Protein AF-A0A484HP92-F1 (afdb_monomer)

Solvent-accessible surface area (backbone atoms only — not comparable to full-atom values): 4999 Å² total; per-residue (Å²): 131,86,81,75,76,77,88,79,80,92,81,91,78,94,78,91,73,57,72,66,57,55,51,50,52,53,53,52,50,50,66,71,72,40,63,47,101,83,68,48,73,92,72,68,61,66,63,49,50,52,52,53,49,56,50,47,39,66,77,67,44,43,67,67,54,69,70,40,72,88,73,60,95,126

Foldseek 3Di:
DDPPPPDDDDDDDDDDDDPVVLVVQVVVQCVVQDADPVRDDDDPSVVSVSVVVVVVCVVVVVVVVVVDPVNDDD

pLDDT: mean 87.84, std 12.73, range [41.97, 98.0]

Structure (mmCIF, N/CA/C/O backbone):
data_AF-A0A484HP92-F1
#
_entry.id   AF-A0A484HP92-F1
#
loop_
_atom_site.group_PDB
_atom_site.id
_atom_site.type_symbol
_atom_site.label_atom_id
_atom_site.label_alt_id
_atom_site.label_comp_id
_atom_site.label_asym_id
_atom_site.label_entity_id
_atom_site.label_seq_id
_atom_site.pdbx_PDB_ins_code
_atom_site.Cartn_x
_atom_site.Cartn_y
_atom_site.Cartn_z
_atom_site.occupancy
_atom_site.B_iso_or_equiv
_atom_site.auth_seq_id
_atom_site.auth_comp_id
_atom_site.auth_asym_id
_atom_site.auth_atom_id
_atom_site.pdbx_PDB_model_num
ATOM 1 N N . MET A 1 1 ? 13.151 -8.031 26.164 1.00 43.66 1 MET A N 1
ATOM 2 C CA . MET A 1 1 ? 12.235 -7.281 25.286 1.00 43.66 1 MET A CA 1
ATOM 3 C C . MET A 1 1 ? 11.488 -8.326 24.489 1.00 43.66 1 MET A C 1
ATOM 5 O O . MET A 1 1 ? 12.127 -9.038 23.726 1.00 43.66 1 MET A O 1
ATOM 9 N N . GLU A 1 2 ? 10.205 -8.527 24.776 1.00 41.97 2 GLU A N 1
ATOM 10 C CA . GLU A 1 2 ? 9.357 -9.406 23.968 1.00 41.97 2 GLU A CA 1
ATOM 11 C C . GLU A 1 2 ? 9.243 -8.788 22.573 1.00 41.97 2 GLU A C 1
ATOM 13 O O . GLU A 1 2 ? 8.627 -7.741 22.401 1.00 41.97 2 GLU A O 1
ATOM 18 N N . ASN A 1 3 ? 9.883 -9.408 21.582 1.00 49.34 3 ASN A N 1
ATOM 19 C CA . ASN A 1 3 ? 9.462 -9.250 20.197 1.00 49.34 3 ASN A CA 1
ATOM 20 C C . ASN A 1 3 ? 8.166 -10.054 20.076 1.00 49.34 3 ASN A C 1
ATOM 22 O O . ASN A 1 3 ? 8.219 -11.239 19.738 1.00 49.34 3 ASN A O 1
ATOM 26 N N . SER A 1 4 ? 7.017 -9.454 20.402 1.00 55.16 4 SER A N 1
ATOM 27 C CA . SER A 1 4 ? 5.760 -10.024 19.931 1.00 55.16 4 SER A CA 1
ATOM 28 C C . SER A 1 4 ? 5.815 -9.936 18.409 1.00 55.16 4 SER A C 1
ATOM 30 O O . SER A 1 4 ? 5.875 -8.866 17.804 1.00 55.16 4 SER A O 1
ATOM 32 N N . THR A 1 5 ? 5.938 -11.091 17.772 1.00 64.81 5 THR A N 1
ATOM 33 C CA . THR A 1 5 ? 5.677 -11.190 16.345 1.00 64.81 5 THR A CA 1
ATOM 34 C C . THR A 1 5 ? 4.184 -10.925 16.231 1.00 64.81 5 THR A C 1
ATOM 36 O O . THR A 1 5 ? 3.393 -11.755 16.655 1.00 64.81 5 THR A O 1
ATOM 39 N N . GLN A 1 6 ? 3.796 -9.716 15.806 1.00 77.56 6 GLN A N 1
ATOM 40 C CA . GLN A 1 6 ? 2.392 -9.447 15.504 1.00 77.56 6 GLN A CA 1
ATOM 41 C C . GLN A 1 6 ? 1.944 -10.498 14.490 1.00 77.56 6 GLN A C 1
ATOM 43 O O . GLN A 1 6 ? 2.563 -10.647 13.430 1.00 77.56 6 GLN A O 1
ATOM 48 N N . ASP A 1 7 ? 0.903 -11.245 14.841 1.00 90.00 7 ASP A N 1
ATOM 49 C CA . ASP A 1 7 ? 0.317 -12.219 13.938 1.00 90.00 7 ASP A CA 1
ATOM 50 C C . ASP A 1 7 ? -0.279 -11.463 12.750 1.00 90.00 7 ASP A C 1
ATOM 52 O O . ASP A 1 7 ? -1.113 -10.572 12.902 1.00 90.00 7 ASP A O 1
ATOM 56 N N . THR A 1 8 ? 0.188 -11.791 11.547 1.00 91.81 8 THR A N 1
ATOM 57 C CA . THR A 1 8 ? -0.275 -11.156 10.310 1.00 91.81 8 THR A CA 1
ATOM 58 C C . THR A 1 8 ? -0.924 -12.190 9.408 1.00 91.81 8 THR A C 1
ATOM 60 O O . THR A 1 8 ? -0.475 -13.332 9.307 1.00 91.81 8 THR A O 1
ATOM 63 N N . VAL A 1 9 ? -1.985 -11.774 8.720 1.00 93.62 9 VAL A N 1
ATOM 64 C CA . VAL A 1 9 ? -2.671 -12.587 7.715 1.00 93.62 9 VAL A CA 1
ATOM 65 C C . VAL A 1 9 ? -2.528 -11.905 6.361 1.00 93.62 9 VAL A C 1
ATOM 67 O O . VAL A 1 9 ? -2.760 -10.704 6.224 1.00 93.62 9 VAL A O 1
ATOM 70 N N . MET A 1 10 ? -2.144 -12.675 5.344 1.00 93.50 10 MET A N 1
ATOM 71 C CA . MET A 1 10 ? -2.105 -12.193 3.968 1.00 93.50 10 MET A CA 1
ATOM 72 C C . MET A 1 10 ? -3.516 -12.208 3.380 1.00 93.50 10 MET A C 1
ATOM 74 O O . MET A 1 10 ? -4.163 -13.254 3.335 1.00 93.50 10 MET A O 1
ATOM 78 N N . ILE A 1 11 ? -3.971 -11.053 2.901 1.00 93.94 11 ILE A N 1
ATOM 79 C CA . ILE A 1 11 ? -5.297 -10.883 2.302 1.00 93.94 11 ILE A CA 1
ATOM 80 C C . ILE A 1 11 ? -5.190 -10.446 0.840 1.00 93.94 11 ILE A C 1
ATOM 82 O O . ILE A 1 11 ? -4.195 -9.856 0.424 1.00 93.94 11 ILE A O 1
ATOM 86 N N . SER A 1 12 ? -6.243 -10.713 0.067 1.00 93.44 12 SER A N 1
ATOM 87 C CA . SER A 1 12 ? -6.431 -10.138 -1.267 1.00 93.44 12 SER A CA 1
ATOM 88 C C . SER A 1 12 ? -7.457 -9.013 -1.186 1.00 93.44 12 SER A C 1
ATOM 90 O O . SER A 1 12 ? -8.621 -9.268 -0.889 1.00 93.44 12 SER A O 1
ATOM 92 N N . ALA A 1 13 ? -7.021 -7.782 -1.444 1.00 91.81 13 ALA A N 1
ATOM 93 C CA . ALA A 1 13 ? -7.866 -6.593 -1.441 1.00 91.81 13 ALA A CA 1
ATOM 94 C C . ALA A 1 13 ? -7.594 -5.746 -2.689 1.00 91.81 13 ALA A C 1
ATOM 96 O O . ALA A 1 13 ? -6.448 -5.627 -3.129 1.00 91.81 13 ALA A O 1
ATOM 97 N N . ASN A 1 14 ? -8.645 -5.141 -3.241 1.00 94.31 14 ASN A N 1
ATOM 98 C CA . ASN A 1 14 ? -8.505 -4.114 -4.268 1.00 94.31 14 ASN A CA 1
ATOM 99 C C . ASN A 1 14 ? -8.259 -2.778 -3.570 1.00 94.31 14 ASN A C 1
ATOM 101 O O . ASN A 1 14 ? -9.053 -2.370 -2.727 1.00 94.31 14 ASN A O 1
ATOM 105 N N . LEU A 1 15 ? -7.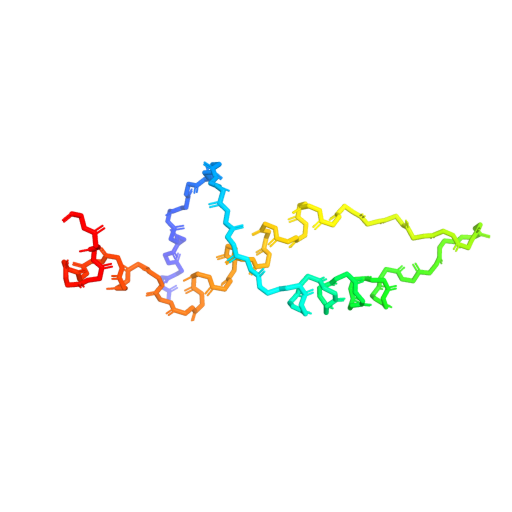152 -2.122 -3.903 1.00 93.00 15 LEU A N 1
ATOM 106 C CA . LEU A 1 15 ? -6.719 -0.886 -3.261 1.00 93.00 15 LEU A CA 1
ATOM 107 C C . LEU A 1 15 ? -6.551 0.204 -4.308 1.00 93.00 15 LEU A C 1
ATOM 109 O O . LEU A 1 15 ? -5.978 -0.030 -5.374 1.00 93.00 15 LEU A O 1
ATOM 113 N N . GLU A 1 16 ? -6.976 1.412 -3.964 1.00 95.69 16 GLU A N 1
ATOM 114 C CA . GLU A 1 16 ? -6.675 2.599 -4.749 1.00 95.69 16 GLU A CA 1
ATOM 115 C C . GLU A 1 16 ? -5.481 3.334 -4.142 1.00 95.69 16 GLU A C 1
ATOM 117 O O . GLU A 1 16 ? -5.432 3.637 -2.952 1.00 95.69 16 GLU A O 1
ATOM 122 N N . ILE A 1 17 ? -4.492 3.627 -4.983 1.00 95.31 17 ILE A N 1
ATOM 123 C CA . ILE A 1 17 ? -3.346 4.464 -4.637 1.00 95.31 17 ILE A CA 1
ATOM 124 C C . ILE A 1 17 ? -3.157 5.509 -5.724 1.00 95.31 17 ILE A C 1
ATOM 126 O O . ILE A 1 17 ? -3.545 5.316 -6.877 1.00 95.31 17 ILE A O 1
ATOM 130 N N . THR A 1 18 ? -2.488 6.611 -5.395 1.00 97.69 18 THR A N 1
ATOM 131 C CA . THR A 1 18 ? -2.174 7.603 -6.424 1.00 97.69 18 THR A CA 1
ATOM 132 C C . THR A 1 18 ? -1.255 6.999 -7.493 1.00 97.69 18 THR A C 1
ATOM 134 O O . THR A 1 18 ? -0.309 6.263 -7.187 1.00 97.69 18 THR A O 1
ATOM 137 N N . ALA A 1 19 ? -1.459 7.384 -8.756 1.00 97.25 19 ALA A N 1
ATOM 138 C CA . ALA A 1 19 ? -0.551 7.010 -9.844 1.00 97.25 19 ALA A CA 1
ATOM 139 C C . ALA A 1 19 ? 0.902 7.426 -9.542 1.00 97.25 19 ALA A C 1
ATOM 141 O O . ALA A 1 19 ? 1.852 6.725 -9.899 1.00 97.25 19 ALA A O 1
ATOM 142 N N . LYS A 1 20 ? 1.083 8.544 -8.825 1.00 98.00 20 LYS A N 1
ATOM 143 C CA . LYS A 1 20 ? 2.397 9.033 -8.402 1.00 98.00 20 LYS A CA 1
ATOM 144 C C . LYS A 1 20 ? 3.077 8.089 -7.408 1.00 98.00 20 LYS A C 1
ATOM 146 O O . LYS A 1 20 ? 4.283 7.869 -7.526 1.00 98.00 20 LYS A O 1
ATOM 151 N N . SER A 1 21 ? 2.328 7.501 -6.474 1.00 96.75 21 SER A N 1
ATOM 152 C CA . SER A 1 21 ? 2.844 6.499 -5.535 1.00 96.75 21 SER A CA 1
ATOM 153 C C . SER A 1 21 ? 3.390 5.283 -6.282 1.00 96.75 21 SER A C 1
ATOM 155 O O . SER A 1 21 ? 4.538 4.900 -6.058 1.00 96.75 21 SER A O 1
ATOM 157 N N . LEU A 1 22 ? 2.630 4.740 -7.241 1.00 95.81 22 LEU A N 1
ATOM 158 C CA . LEU A 1 22 ? 3.075 3.601 -8.050 1.00 95.81 22 LEU A CA 1
ATOM 159 C C . LEU A 1 22 ? 4.333 3.935 -8.869 1.00 95.81 22 LEU A C 1
ATOM 161 O O . LEU A 1 22 ? 5.299 3.172 -8.866 1.00 95.81 22 LEU A O 1
ATOM 165 N N . GLN A 1 23 ? 4.367 5.102 -9.523 1.00 95.75 23 GLN A N 1
ATOM 166 C CA . GLN A 1 23 ? 5.549 5.568 -10.260 1.00 95.75 23 GLN A CA 1
ATOM 167 C C . GLN A 1 23 ? 6.790 5.659 -9.366 1.00 95.75 23 GLN A C 1
ATOM 169 O O . GLN A 1 23 ? 7.876 5.248 -9.778 1.00 95.75 23 GLN A O 1
ATOM 174 N N . ASN A 1 24 ? 6.638 6.175 -8.144 1.00 96.69 24 ASN A N 1
ATOM 175 C CA . ASN A 1 24 ? 7.734 6.285 -7.187 1.00 96.69 24 ASN A CA 1
ATOM 176 C C . ASN A 1 24 ? 8.234 4.902 -6.740 1.00 96.69 24 ASN A C 1
ATOM 178 O O . ASN A 1 24 ? 9.446 4.684 -6.720 1.00 96.69 24 ASN A O 1
ATOM 182 N N . ILE A 1 25 ? 7.328 3.960 -6.445 1.00 94.31 25 ILE A N 1
ATOM 183 C CA . ILE A 1 25 ? 7.677 2.576 -6.083 1.00 94.31 25 ILE A CA 1
ATOM 184 C C . ILE A 1 25 ? 8.488 1.934 -7.211 1.00 94.31 25 ILE A C 1
ATOM 186 O O . ILE A 1 25 ? 9.620 1.504 -6.992 1.00 94.31 25 ILE A O 1
ATOM 190 N N . VAL A 1 26 ? 7.960 1.941 -8.438 1.00 91.44 26 VAL A N 1
ATOM 191 C CA . VAL A 1 26 ? 8.626 1.340 -9.604 1.00 91.44 26 VAL A CA 1
ATOM 192 C C . VAL A 1 26 ? 9.961 2.025 -9.901 1.00 91.44 26 VAL A C 1
ATOM 194 O O . VAL A 1 26 ? 10.957 1.357 -10.186 1.00 91.44 26 VAL A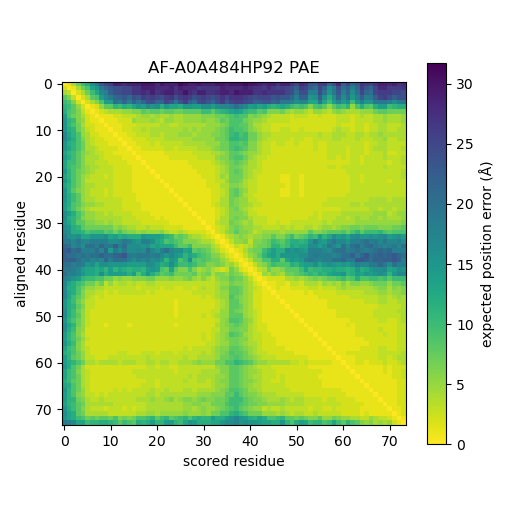 O 1
ATOM 197 N N . GLY A 1 27 ? 10.006 3.356 -9.825 1.00 92.81 27 GLY A N 1
ATOM 198 C CA . GLY A 1 27 ? 11.216 4.139 -10.057 1.00 92.81 27 GLY A CA 1
ATOM 199 C C . GLY A 1 27 ? 12.327 3.800 -9.063 1.00 92.81 27 GLY A C 1
ATOM 200 O O . GLY A 1 27 ? 13.466 3.575 -9.471 1.00 92.81 27 GLY A O 1
ATOM 201 N N . ASN A 1 28 ? 12.001 3.710 -7.774 1.00 93.62 28 ASN A N 1
ATOM 202 C CA . ASN A 1 28 ? 12.964 3.344 -6.737 1.00 93.62 28 ASN A CA 1
ATOM 203 C C . ASN A 1 28 ? 13.395 1.878 -6.853 1.00 93.62 28 ASN A C 1
ATOM 205 O O . ASN A 1 28 ? 14.584 1.585 -6.753 1.00 93.62 28 ASN A O 1
ATOM 209 N N . ALA A 1 29 ? 12.472 0.972 -7.173 1.00 91.19 29 ALA A N 1
ATOM 210 C CA . ALA A 1 29 ? 12.787 -0.437 -7.377 1.00 91.19 29 ALA A CA 1
ATOM 211 C C . ALA A 1 29 ? 13.805 -0.652 -8.508 1.00 91.19 29 ALA A C 1
ATOM 213 O O . ALA A 1 29 ? 14.788 -1.372 -8.346 1.00 91.19 29 ALA A O 1
ATOM 214 N N . LYS A 1 30 ? 13.614 0.040 -9.640 1.00 88.06 30 LYS A N 1
ATOM 215 C CA . LYS A 1 30 ? 14.543 0.005 -10.779 1.00 88.06 30 LYS A CA 1
ATOM 216 C C . LYS A 1 30 ? 15.929 0.545 -10.423 1.00 88.06 30 LYS A C 1
ATOM 218 O O . LYS A 1 30 ? 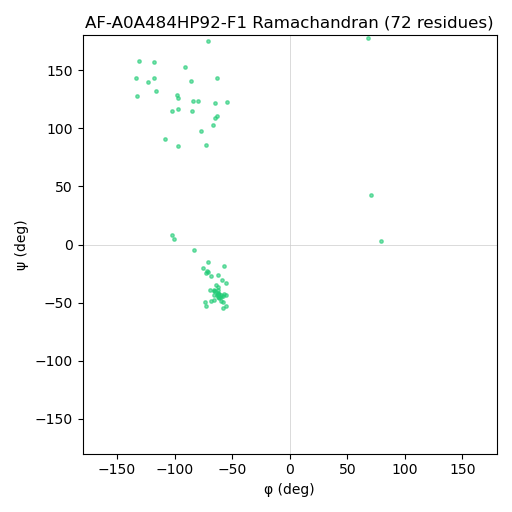16.922 0.016 -10.912 1.00 88.06 30 LYS A O 1
ATOM 223 N N . LYS A 1 31 ? 16.010 1.581 -9.578 1.00 89.31 31 LYS A N 1
ATOM 224 C CA . LYS A 1 31 ? 17.294 2.116 -9.093 1.00 89.31 31 LYS A CA 1
ATOM 225 C C . LYS A 1 31 ? 18.039 1.106 -8.216 1.00 89.31 31 LYS A C 1
ATOM 227 O O . LYS A 1 31 ? 19.249 0.999 -8.351 1.00 89.31 31 LYS A O 1
ATOM 232 N N . ILE A 1 32 ? 17.322 0.373 -7.358 1.00 87.25 32 ILE A N 1
ATOM 233 C CA . ILE A 1 32 ? 17.908 -0.599 -6.419 1.00 87.25 32 ILE A CA 1
ATOM 234 C C . ILE A 1 32 ? 18.387 -1.864 -7.139 1.00 87.25 32 ILE A C 1
ATOM 236 O O . ILE A 1 32 ? 19.515 -2.291 -6.930 1.00 87.25 32 ILE A O 1
ATOM 240 N N . VAL A 1 33 ? 17.544 -2.464 -7.986 1.00 85.50 33 VAL A N 1
ATOM 241 C CA . VAL A 1 33 ? 17.874 -3.730 -8.672 1.00 85.50 33 VAL A CA 1
ATOM 242 C C . VAL A 1 33 ? 18.989 -3.537 -9.705 1.00 85.50 33 VAL A C 1
ATOM 244 O O . VAL A 1 33 ? 19.727 -4.472 -10.006 1.00 85.50 33 VAL A O 1
ATOM 247 N N . GLY A 1 34 ? 19.124 -2.325 -10.252 1.00 74.62 34 GLY A N 1
ATOM 248 C CA . GLY A 1 34 ? 20.006 -2.072 -11.383 1.00 74.62 34 GLY A CA 1
ATOM 249 C C . GLY A 1 34 ? 19.506 -2.755 -12.661 1.00 74.62 34 GLY A C 1
ATOM 250 O O . GLY A 1 34 ? 18.467 -3.419 -12.691 1.00 74.62 34 GLY A O 1
ATOM 251 N N . ARG A 1 35 ? 20.226 -2.547 -13.766 1.00 72.88 35 ARG A N 1
ATOM 252 C CA . ARG A 1 35 ? 19.969 -3.275 -15.016 1.00 72.88 35 ARG A CA 1
ATOM 253 C C . ARG A 1 35 ? 20.730 -4.593 -14.986 1.00 72.88 35 ARG A C 1
ATOM 255 O O . ARG A 1 35 ? 21.875 -4.623 -14.548 1.00 72.88 35 ARG A O 1
ATOM 262 N N . ASN A 1 36 ? 20.118 -5.660 -15.491 1.00 71.31 36 ASN A N 1
ATOM 263 C CA . ASN A 1 36 ? 20.854 -6.895 -15.750 1.00 71.31 36 ASN A CA 1
ATOM 264 C C . ASN A 1 36 ? 21.814 -6.730 -16.947 1.00 71.31 36 ASN A C 1
ATOM 266 O O . ASN A 1 36 ? 21.784 -5.716 -17.647 1.00 71.31 36 ASN A O 1
ATOM 270 N N .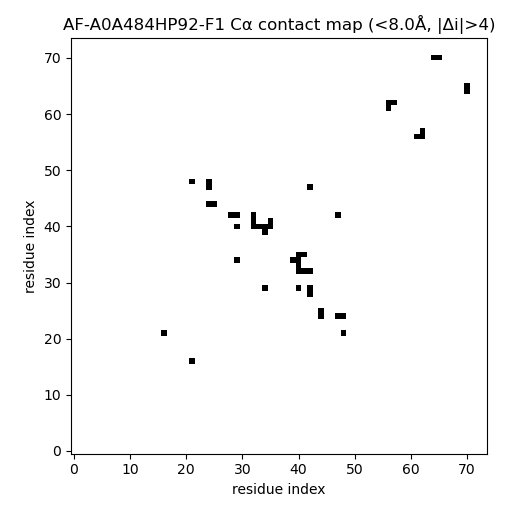 GLU A 1 37 ? 22.622 -7.754 -17.225 1.00 68.38 37 GLU A N 1
ATOM 271 C CA . GLU A 1 37 ? 23.614 -7.774 -18.318 1.00 68.38 37 GLU A CA 1
ATOM 272 C C . GLU A 1 37 ? 23.018 -7.512 -19.717 1.00 68.38 37 GLU A C 1
ATOM 274 O O . GLU A 1 37 ? 23.734 -7.134 -20.639 1.00 68.38 37 GLU A O 1
ATOM 279 N N . LYS A 1 38 ? 21.697 -7.668 -19.881 1.00 73.25 38 LYS A N 1
ATOM 280 C CA . LYS A 1 38 ? 20.952 -7.410 -21.125 1.00 73.25 38 LYS A CA 1
ATOM 281 C C . LYS A 1 38 ? 20.192 -6.076 -21.114 1.00 73.25 38 LYS A C 1
ATOM 283 O O . LYS A 1 38 ? 19.386 -5.818 -22.001 1.00 73.25 38 LYS A O 1
ATOM 288 N N . GLY A 1 39 ? 20.404 -5.230 -20.104 1.00 68.69 39 GLY A N 1
ATOM 289 C CA . GLY A 1 39 ? 19.769 -3.915 -19.983 1.00 68.69 39 GLY A CA 1
ATOM 290 C C . GLY A 1 39 ? 18.323 -3.925 -19.469 1.00 68.69 39 GLY A C 1
ATOM 291 O O . GLY A 1 39 ? 17.710 -2.859 -19.389 1.00 68.69 39 GLY A O 1
ATOM 292 N N . HIS A 1 40 ? 17.766 -5.084 -19.106 1.00 72.38 40 HIS A N 1
ATOM 293 C CA . HIS A 1 40 ? 16.395 -5.218 -18.608 1.00 72.38 40 HIS A CA 1
ATOM 294 C C . HIS A 1 40 ? 16.328 -5.107 -17.078 1.00 72.38 40 HIS A C 1
ATOM 296 O O . HIS A 1 40 ? 17.262 -5.475 -16.363 1.00 7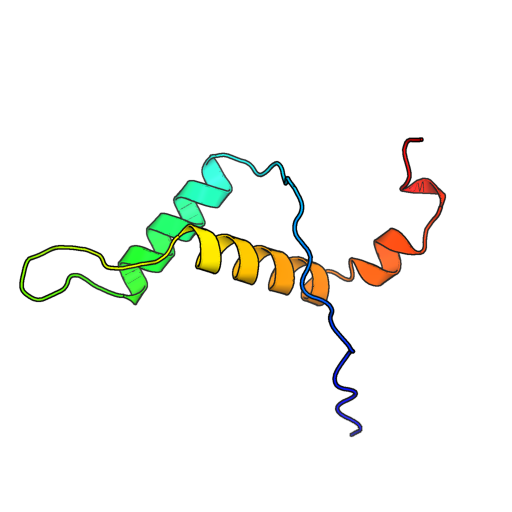2.38 40 HIS A O 1
ATOM 302 N N . TYR A 1 41 ? 15.180 -4.651 -16.575 1.00 74.69 41 TYR A N 1
ATOM 303 C CA . TYR A 1 41 ? 14.843 -4.697 -15.152 1.00 74.69 41 TYR A CA 1
ATOM 304 C C . TYR A 1 41 ? 13.972 -5.925 -14.893 1.00 74.69 41 TYR A C 1
ATOM 306 O O . TYR A 1 41 ? 12.935 -6.081 -15.535 1.00 74.69 41 TYR A O 1
ATOM 314 N N . ARG A 1 42 ? 14.366 -6.779 -13.946 1.00 77.31 42 ARG A N 1
ATOM 315 C CA . ARG A 1 42 ? 13.525 -7.881 -13.467 1.00 77.31 42 ARG A CA 1
ATOM 316 C C . ARG A 1 42 ? 13.055 -7.546 -12.059 1.00 77.31 42 ARG A C 1
ATOM 318 O O . ARG A 1 42 ? 13.745 -7.840 -11.092 1.00 77.31 42 ARG A O 1
ATOM 325 N N . VAL A 1 43 ? 11.906 -6.886 -11.965 1.00 80.88 43 VAL A N 1
ATOM 326 C CA . VAL A 1 43 ? 11.248 -6.607 -10.689 1.00 80.88 43 VAL A CA 1
ATOM 327 C C . VAL A 1 43 ? 9.773 -6.957 -10.798 1.00 80.88 43 VAL A C 1
ATOM 329 O O . VAL A 1 43 ? 9.104 -6.521 -11.734 1.00 80.88 43 VAL A O 1
ATOM 332 N N . ASP A 1 44 ? 9.286 -7.759 -9.856 1.00 88.38 44 ASP A N 1
ATOM 333 C CA . ASP A 1 44 ? 7.856 -7.978 -9.677 1.00 88.38 44 ASP A CA 1
ATOM 334 C C . ASP A 1 44 ? 7.277 -6.755 -8.964 1.00 88.38 44 ASP A C 1
ATOM 336 O O . ASP A 1 44 ? 7.416 -6.570 -7.753 1.00 88.38 44 ASP A O 1
ATOM 340 N N . THR A 1 45 ? 6.706 -5.847 -9.750 1.00 87.94 45 THR A N 1
ATOM 341 C CA . THR A 1 45 ? 6.157 -4.598 -9.227 1.00 87.94 45 THR A CA 1
ATOM 342 C C . THR A 1 45 ? 4.865 -4.812 -8.451 1.00 87.94 45 THR A C 1
ATOM 344 O O . THR A 1 45 ? 4.550 -3.977 -7.606 1.00 87.94 45 THR A O 1
ATOM 347 N N . ALA A 1 46 ? 4.123 -5.890 -8.725 1.00 89.19 46 ALA A N 1
ATOM 348 C CA . ALA A 1 46 ? 2.873 -6.182 -8.035 1.00 89.19 46 ALA A CA 1
ATOM 349 C C . ALA A 1 46 ? 3.172 -6.641 -6.604 1.00 89.19 46 ALA A C 1
ATOM 351 O O . ALA A 1 46 ? 2.718 -6.000 -5.656 1.00 89.19 46 ALA A O 1
ATOM 352 N N . ASP A 1 47 ? 4.040 -7.646 -6.453 1.00 90.88 47 ASP A N 1
ATOM 353 C CA . ASP A 1 47 ? 4.503 -8.120 -5.144 1.00 90.88 47 ASP A CA 1
ATOM 354 C C . ASP A 1 47 ? 5.172 -6.998 -4.334 1.00 90.88 47 ASP A C 1
ATOM 356 O O . ASP A 1 47 ? 4.874 -6.795 -3.156 1.00 90.88 47 ASP A O 1
ATOM 360 N N . LEU A 1 48 ? 6.039 -6.204 -4.974 1.00 93.06 48 LEU A N 1
ATOM 361 C CA . LEU A 1 48 ? 6.692 -5.088 -4.296 1.00 93.06 48 LEU A CA 1
ATOM 362 C C . LEU A 1 48 ? 5.681 -4.053 -3.789 1.00 93.06 48 LEU A C 1
ATOM 364 O O . LEU A 1 48 ? 5.828 -3.560 -2.672 1.00 93.06 48 LEU A O 1
ATOM 368 N N . THR A 1 49 ? 4.674 -3.712 -4.597 1.00 94.19 49 THR A N 1
ATOM 369 C CA . THR A 1 49 ? 3.626 -2.766 -4.189 1.00 94.19 49 THR A CA 1
ATOM 370 C C . THR A 1 49 ? 2.845 -3.311 -3.000 1.00 94.19 49 THR A C 1
ATOM 372 O O . THR A 1 49 ? 2.673 -2.589 -2.019 1.00 94.19 49 THR A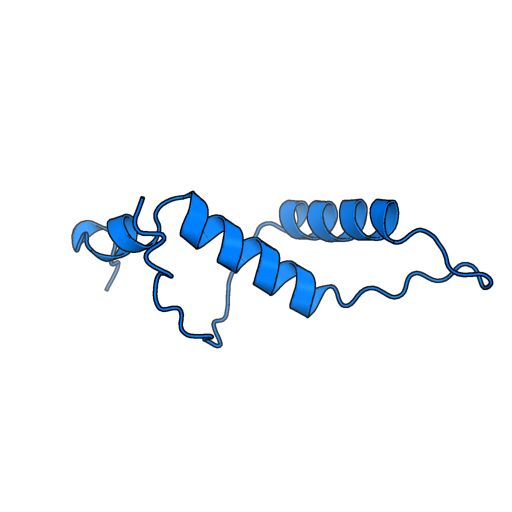 O 1
ATOM 375 N N . ALA A 1 50 ? 2.454 -4.588 -3.039 1.00 94.31 50 ALA A N 1
ATOM 376 C CA . ALA A 1 50 ? 1.754 -5.239 -1.937 1.00 94.31 50 ALA A CA 1
ATOM 377 C C . ALA A 1 50 ? 2.579 -5.190 -0.641 1.00 94.31 50 ALA A C 1
ATOM 379 O O . ALA A 1 50 ? 2.100 -4.690 0.373 1.00 94.31 50 ALA A O 1
ATOM 380 N N . ARG A 1 51 ? 3.862 -5.577 -0.689 1.00 93.69 51 ARG A N 1
ATOM 381 C CA . ARG A 1 51 ? 4.755 -5.523 0.482 1.00 93.69 51 ARG A CA 1
ATOM 382 C C . ARG A 1 51 ? 4.967 -4.109 1.017 1.00 93.69 51 ARG A C 1
ATOM 384 O O . ARG A 1 51 ? 5.018 -3.920 2.231 1.00 93.69 51 ARG A O 1
ATOM 391 N N . MET A 1 52 ? 5.093 -3.119 0.134 1.00 95.31 52 MET A N 1
ATOM 392 C CA . MET A 1 52 ? 5.228 -1.711 0.525 1.00 95.31 52 MET A CA 1
ATOM 393 C C . MET A 1 52 ? 3.988 -1.215 1.271 1.00 95.31 52 MET A C 1
ATOM 395 O O . MET A 1 52 ? 4.125 -0.534 2.285 1.00 95.31 52 MET A O 1
ATOM 399 N N . ILE A 1 53 ? 2.794 -1.576 0.796 1.00 95.94 53 ILE A N 1
ATOM 400 C CA . ILE A 1 53 ? 1.536 -1.216 1.452 1.00 95.94 53 ILE A CA 1
ATOM 401 C C . ILE A 1 53 ? 1.402 -1.952 2.785 1.00 95.94 53 ILE A C 1
ATOM 403 O O . ILE A 1 53 ? 1.172 -1.300 3.797 1.00 95.94 53 ILE A O 1
ATOM 407 N N . SER A 1 54 ? 1.622 -3.270 2.830 1.00 95.25 54 SER A N 1
ATOM 408 C CA . SER A 1 54 ? 1.561 -4.038 4.083 1.00 95.25 54 SER A CA 1
ATOM 409 C C . SER A 1 54 ? 2.491 -3.460 5.149 1.00 95.25 54 SER A C 1
ATOM 411 O O . SER A 1 54 ? 2.081 -3.270 6.291 1.00 95.25 54 SER A O 1
ATOM 413 N N . ARG A 1 55 ? 3.723 -3.097 4.770 1.00 95.12 55 ARG A N 1
ATOM 414 C CA . ARG A 1 55 ? 4.666 -2.437 5.678 1.00 95.12 55 ARG A CA 1
ATOM 415 C C . ARG A 1 55 ? 4.162 -1.071 6.146 1.00 95.12 55 ARG A C 1
ATOM 417 O O . ARG A 1 55 ? 4.273 -0.766 7.327 1.00 95.12 55 ARG A O 1
ATOM 424 N N . PHE A 1 56 ? 3.607 -0.264 5.243 1.00 96.12 56 PHE A N 1
ATOM 425 C CA . PHE A 1 56 ? 3.032 1.034 5.596 1.00 96.12 56 PHE A CA 1
ATOM 426 C C . PHE A 1 56 ? 1.885 0.898 6.606 1.00 96.12 56 PHE A C 1
ATOM 428 O O . PHE A 1 56 ? 1.856 1.651 7.572 1.00 96.12 56 PHE A O 1
ATOM 435 N N . LEU A 1 57 ? 0.981 -0.071 6.427 1.00 95.25 57 LEU A N 1
ATOM 436 C CA . LEU A 1 57 ? -0.148 -0.298 7.337 1.00 95.25 57 LEU A CA 1
ATOM 437 C C . LEU A 1 57 ? 0.322 -0.667 8.754 1.00 95.25 57 LEU A C 1
ATOM 439 O O . LEU A 1 57 ? -0.199 -0.125 9.727 1.00 95.25 57 LEU A O 1
ATOM 443 N N . LEU A 1 58 ? 1.349 -1.517 8.866 1.00 93.88 58 LEU A N 1
ATOM 444 C CA . LEU A 1 58 ? 1.959 -1.867 10.154 1.00 93.88 58 LEU A CA 1
ATOM 445 C C . LEU A 1 58 ? 2.658 -0.660 10.799 1.00 93.88 58 LEU A C 1
ATOM 447 O O . LEU A 1 58 ? 2.438 -0.359 11.967 1.00 93.88 58 LEU A O 1
ATOM 451 N N . GLU A 1 59 ? 3.468 0.079 10.034 1.00 95.38 59 GLU A N 1
ATOM 452 C CA . GLU A 1 59 ? 4.235 1.221 10.554 1.00 95.38 59 GLU A CA 1
ATOM 453 C C . GLU A 1 59 ? 3.368 2.441 10.901 1.00 95.38 59 GLU A C 1
ATOM 455 O O . GLU A 1 59 ? 3.793 3.293 11.685 1.00 95.38 59 GLU A O 1
ATOM 460 N N . LYS A 1 60 ? 2.185 2.574 10.292 1.00 96.31 60 LYS A N 1
ATOM 461 C CA . LYS A 1 60 ? 1.270 3.703 10.516 1.00 96.31 60 LYS A CA 1
ATOM 462 C C . LYS A 1 60 ? 0.110 3.395 11.453 1.00 96.31 60 LYS A C 1
ATOM 464 O O . LYS A 1 60 ? -0.711 4.280 11.663 1.00 96.31 60 LYS A O 1
ATOM 469 N N . GLY A 1 61 ? 0.077 2.203 12.049 1.00 93.56 61 GLY A N 1
ATOM 470 C CA . GLY A 1 61 ? -0.926 1.855 13.053 1.00 93.56 61 GLY A CA 1
ATOM 471 C C . GLY A 1 61 ? -2.320 1.673 12.460 1.00 93.56 61 GLY A C 1
ATOM 472 O O . GLY A 1 61 ? -3.296 2.146 13.034 1.00 93.56 61 GLY A O 1
ATOM 473 N N . PHE A 1 62 ? -2.420 1.000 11.309 1.00 95.31 62 PHE A N 1
ATOM 474 C CA . PHE A 1 62 ? -3.712 0.699 10.688 1.00 95.31 62 PHE A CA 1
ATOM 475 C C . PHE A 1 62 ? -4.632 -0.124 11.601 1.00 95.31 62 PHE A C 1
ATOM 477 O O . PHE A 1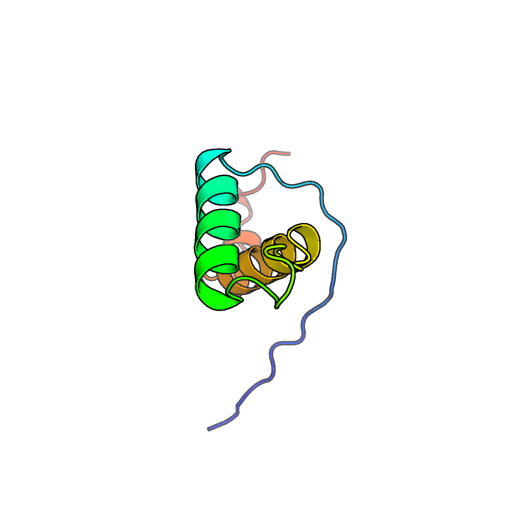 62 ? -5.840 0.052 11.539 1.00 95.31 62 PHE A O 1
ATOM 484 N N . GLU A 1 63 ? -4.072 -0.966 12.476 1.00 94.88 63 GLU A N 1
ATOM 485 C CA . GLU A 1 63 ? -4.827 -1.699 13.504 1.00 94.88 63 GLU A CA 1
ATOM 486 C C . GLU A 1 63 ? -5.647 -0.744 14.382 1.00 94.88 63 GLU A C 1
ATOM 488 O O . GLU A 1 63 ? -6.866 -0.860 14.427 1.00 94.88 63 GLU A O 1
ATOM 493 N N . ALA A 1 64 ? -5.013 0.285 14.955 1.00 95.88 64 ALA A N 1
ATOM 494 C CA . ALA A 1 64 ? -5.704 1.289 15.766 1.00 95.88 64 ALA A CA 1
ATOM 495 C C . ALA A 1 64 ? -6.719 2.115 14.955 1.00 95.88 64 ALA A C 1
ATOM 497 O O . ALA A 1 64 ? -7.767 2.489 15.469 1.00 95.88 64 ALA A O 1
ATOM 498 N N . TRP A 1 65 ? -6.428 2.397 13.680 1.00 96.88 65 TRP A N 1
ATOM 499 C CA . TRP A 1 65 ? -7.3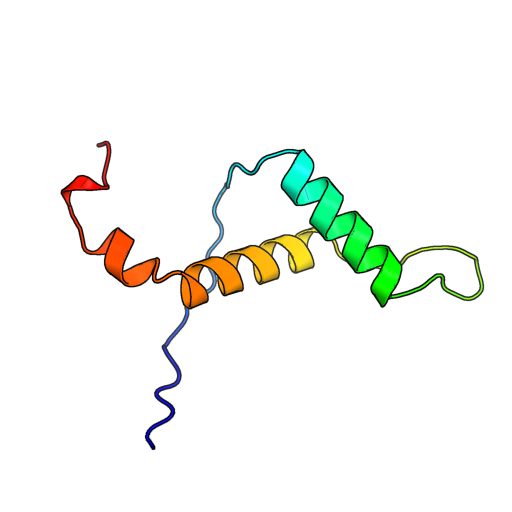91 3.060 12.794 1.00 96.88 65 TRP A CA 1
ATOM 500 C C . TRP A 1 65 ? -8.630 2.181 12.549 1.00 96.88 65 TRP A C 1
ATOM 502 O O . TRP A 1 65 ? -9.749 2.683 12.555 1.00 96.88 65 TRP A O 1
ATOM 512 N N . ALA A 1 66 ? -8.446 0.870 12.382 1.00 95.75 66 ALA A N 1
ATOM 513 C CA . ALA A 1 66 ? -9.525 -0.089 12.159 1.00 95.75 66 ALA A CA 1
ATOM 514 C C . ALA A 1 66 ? -10.334 -0.421 13.429 1.00 95.75 66 ALA A C 1
ATOM 516 O O . ALA A 1 66 ? -11.459 -0.900 13.313 1.00 95.75 66 ALA A O 1
ATOM 517 N N . GLU A 1 67 ? -9.800 -0.190 14.628 1.00 97.25 67 GLU A N 1
ATOM 518 C CA . GLU A 1 67 ? -10.545 -0.338 15.890 1.00 97.25 67 GLU A CA 1
ATOM 519 C C . GLU A 1 67 ? -11.592 0.768 16.105 1.00 97.25 67 GLU A C 1
ATOM 521 O O . GLU A 1 67 ? -12.555 0.574 16.849 1.00 97.25 67 GLU A O 1
ATOM 526 N N . ASP A 1 68 ? -11.422 1.923 15.461 1.00 97.75 68 ASP A N 1
ATOM 527 C CA . ASP A 1 68 ? -12.315 3.069 15.601 1.00 97.75 68 ASP A CA 1
ATOM 528 C C . ASP A 1 68 ? -13.516 2.959 14.648 1.00 97.75 68 ASP A C 1
ATOM 530 O O . ASP A 1 68 ? -13.379 3.002 13.423 1.00 97.75 68 ASP A O 1
ATOM 534 N N . ILE A 1 69 ? -14.714 2.827 15.227 1.00 96.56 69 ILE A N 1
ATOM 535 C CA . ILE A 1 69 ? -15.973 2.658 14.492 1.00 96.56 69 ILE A CA 1
ATOM 536 C C . ILE A 1 69 ? -16.307 3.863 13.601 1.00 96.56 69 ILE A C 1
ATOM 538 O O . ILE A 1 69 ? -16.962 3.691 12.577 1.00 96.56 69 ILE A O 1
ATOM 542 N N . GLU A 1 70 ? -15.816 5.059 13.935 1.00 96.88 70 GLU A N 1
ATOM 543 C CA . GLU A 1 70 ? -16.073 6.285 13.168 1.00 96.88 70 GLU A CA 1
ATOM 544 C C . GLU A 1 70 ? -15.348 6.292 11.809 1.00 96.88 70 GLU A C 1
ATOM 546 O O . GLU A 1 70 ? -15.675 7.085 10.928 1.00 96.88 70 GLU A O 1
ATOM 551 N N . ASN A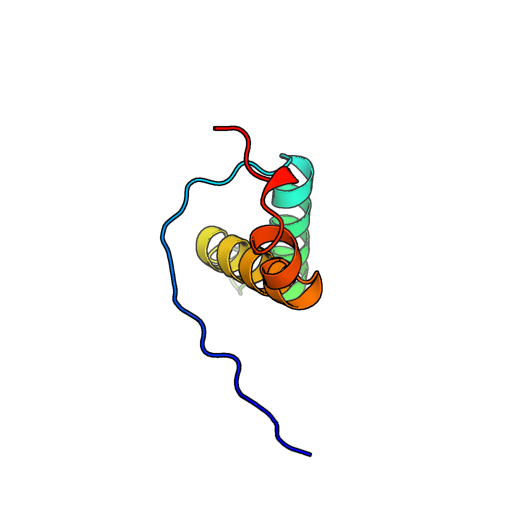 1 71 ? -14.373 5.398 11.609 1.00 96.19 71 ASN A N 1
ATOM 552 C CA . ASN A 1 71 ? -13.640 5.258 10.348 1.00 96.19 71 ASN A CA 1
ATOM 553 C C . ASN A 1 71 ? -14.362 4.391 9.300 1.00 96.19 71 ASN A C 1
ATOM 555 O O . ASN A 1 71 ? -13.882 4.269 8.169 1.00 96.19 71 ASN A O 1
ATOM 559 N N . TYR A 1 72 ? -15.495 3.782 9.654 1.00 94.75 72 TYR A N 1
ATOM 560 C CA . TYR A 1 72 ? -16.277 2.933 8.761 1.00 94.75 72 TYR A CA 1
ATOM 561 C C . TYR A 1 72 ? -17.421 3.731 8.129 1.00 94.75 72 TYR A C 1
ATOM 563 O O . TYR A 1 72 ? -18.335 4.173 8.817 1.00 94.75 72 TYR A O 1
ATOM 571 N N . ASP A 1 73 ? -17.386 3.872 6.804 1.00 88.00 73 ASP A N 1
ATOM 572 C CA . ASP A 1 73 ? -18.465 4.464 6.002 1.00 88.00 73 ASP A CA 1
ATOM 573 C C . ASP A 1 73 ? -19.337 3.331 5.427 1.00 88.00 73 ASP A C 1
ATOM 575 O O . ASP A 1 73 ? -19.057 2.806 4.344 1.00 88.00 73 ASP A O 1
ATOM 579 N N . LEU A 1 74 ? -20.312 2.870 6.226 1.00 85.25 74 LEU A N 1
ATOM 580 C CA . LEU A 1 74 ? -21.250 1.776 5.912 1.00 85.25 74 LEU A CA 1
ATOM 581 C C . LEU A 1 74 ? -22.699 2.264 5.798 1.00 85.25 74 LEU A C 1
ATOM 583 O O . LEU A 1 74 ? -23.122 3.090 6.637 1.00 85.25 74 LEU A O 1
#

Secondary structure (DSSP, 8-state):
------------------HHHHHHHHHHHHHHH---TTS-----HHHHHHHHHHHHHHHTTHHHHHH-GGG---

Mean predicted aligned error: 6.24 Å

Organism: NCBI:txid218296

Sequence (74 aa):
MENSTQDTVMISANLEITAKSLQNIVGNAKKIVGRNEKGHYRVDTADLTARMISRFLLEKGFEAWAEDIENYDL

Radius of gyration: 16.37 Å; Cα contacts (8 Å, |Δi|>4): 24; chains: 1; bounding box: 45×22×46 Å